Protein AF-A0A8S3DM45-F1 (afdb_monomer)

Nearest PDB structures (foldseek):
  8ox5-assembly1_A  TM=9.474E-01  e=2.463E-02  Homo sapiens
  2hoq-assembly1_A-2  TM=4.180E-01  e=1.625E+00  Pyrococcus horikoshii OT3

Organism: NCBI:txid392030

Sequence (46 aa):
MIQSADVGVGIVGKEGKQASLAADFSINQFSYLSRLLLVHGRNSYK

Structure (mmCIF, N/CA/C/O backbone):
data_AF-A0A8S3DM45-F1
#
_entry.id   AF-A0A8S3DM45-F1
#
loop_
_atom_site.group_PDB
_atom_site.id
_atom_site.type_symbol
_atom_site.la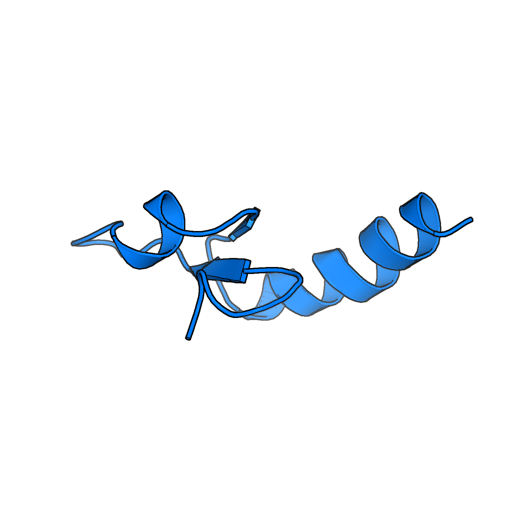bel_atom_id
_atom_site.label_alt_id
_atom_site.label_comp_id
_atom_site.label_asym_id
_atom_site.label_entity_id
_atom_site.label_seq_id
_atom_site.pdbx_PDB_ins_code
_atom_site.Cartn_x
_atom_site.Cartn_y
_atom_site.Cartn_z
_atom_site.occupancy
_atom_site.B_iso_or_equiv
_atom_site.auth_seq_id
_atom_site.auth_comp_id
_atom_site.auth_asym_id
_atom_site.auth_atom_id
_atom_site.pdbx_PDB_model_num
ATOM 1 N N . MET A 1 1 ? -11.147 -10.564 -2.813 1.00 75.19 1 MET A N 1
ATOM 2 C CA . MET A 1 1 ? -11.165 -9.093 -3.026 1.00 75.19 1 MET A CA 1
ATOM 3 C C . MET A 1 1 ? -9.803 -8.451 -2.747 1.00 75.19 1 MET A C 1
ATOM 5 O O . MET A 1 1 ? -9.263 -7.890 -3.679 1.00 75.19 1 MET A O 1
ATOM 9 N N . ILE A 1 2 ? -9.221 -8.555 -1.539 1.00 93.19 2 ILE A N 1
ATOM 10 C CA . ILE A 1 2 ? -7.807 -8.167 -1.290 1.00 93.19 2 ILE A CA 1
ATOM 11 C C . ILE A 1 2 ? -6.882 -9.383 -1.420 1.00 93.19 2 ILE A C 1
ATOM 13 O O . ILE A 1 2 ? -6.025 -9.402 -2.283 1.00 93.19 2 ILE A O 1
ATOM 17 N N . GLN A 1 3 ? -7.146 -10.453 -0.667 1.00 95.50 3 GLN A N 1
ATOM 18 C CA . GLN A 1 3 ? -6.326 -11.678 -0.679 1.00 95.50 3 GLN A CA 1
ATOM 19 C C . GLN A 1 3 ? -6.418 -12.504 -1.973 1.00 95.50 3 GLN A C 1
ATOM 21 O O . GLN A 1 3 ? -5.683 -13.462 -2.154 1.00 95.50 3 GLN A O 1
ATOM 26 N N . SER A 1 4 ? -7.377 -12.182 -2.842 1.00 96.62 4 SER A N 1
ATOM 27 C CA . SER A 1 4 ? -7.568 -12.872 -4.126 1.00 96.62 4 SER A CA 1
ATOM 28 C C . SER A 1 4 ? -6.892 -12.139 -5.285 1.00 96.62 4 SER A C 1
ATOM 30 O O . SER A 1 4 ? -6.987 -12.607 -6.412 1.00 96.62 4 SER A O 1
ATOM 32 N N . ALA A 1 5 ? -6.335 -10.952 -5.033 1.00 96.56 5 ALA A N 1
ATOM 33 C CA . ALA A 1 5 ? -5.637 -10.162 -6.036 1.00 96.56 5 ALA A CA 1
ATOM 34 C C . ALA A 1 5 ? -4.149 -10.526 -6.035 1.00 96.56 5 ALA A C 1
ATOM 36 O O . ALA A 1 5 ? -3.623 -10.931 -5.002 1.00 96.56 5 ALA A O 1
ATOM 37 N N . ASP A 1 6 ? -3.471 -10.312 -7.164 1.00 96.31 6 ASP A N 1
ATOM 38 C CA . ASP A 1 6 ? -2.017 -10.505 -7.256 1.00 96.31 6 ASP A CA 1
ATOM 39 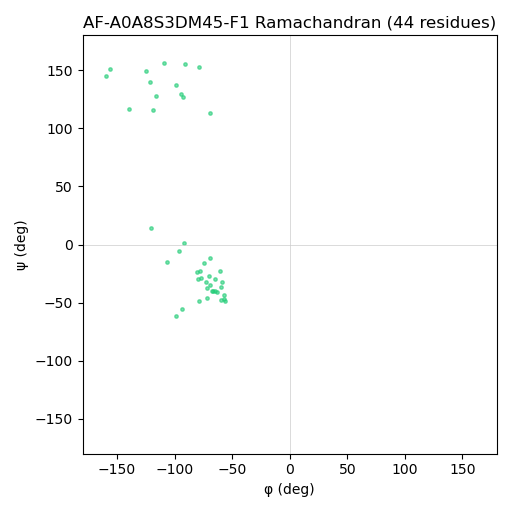C C . ASP A 1 6 ? -1.247 -9.522 -6.360 1.00 96.31 6 ASP A C 1
ATOM 41 O O . ASP A 1 6 ? -0.159 -9.830 -5.884 1.00 96.31 6 ASP A O 1
ATOM 45 N N . VAL A 1 7 ? -1.819 -8.331 -6.139 1.00 96.75 7 VAL A N 1
ATOM 46 C CA . VAL A 1 7 ? -1.318 -7.327 -5.195 1.00 96.75 7 VAL A CA 1
ATOM 47 C C . VAL A 1 7 ? -2.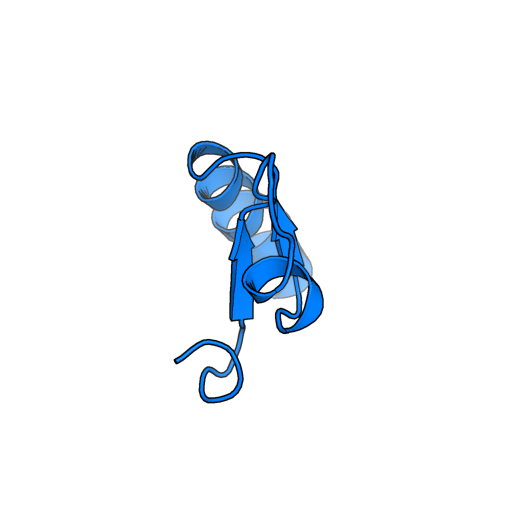494 -6.692 -4.457 1.00 96.75 7 VAL A C 1
ATOM 49 O O . VAL A 1 7 ? -3.333 -6.008 -5.054 1.00 96.75 7 VAL A O 1
ATOM 52 N N . GLY A 1 8 ? -2.544 -6.881 -3.143 1.00 97.75 8 GLY A N 1
ATOM 53 C CA . GLY A 1 8 ? -3.501 -6.254 -2.242 1.00 97.75 8 GLY A CA 1
ATOM 54 C C . GLY A 1 8 ? -2.964 -4.950 -1.646 1.00 97.75 8 GLY A C 1
ATOM 55 O O . GLY A 1 8 ? -1.909 -4.932 -1.015 1.00 97.75 8 GLY A O 1
ATOM 56 N N . VAL A 1 9 ? -3.724 -3.855 -1.770 1.00 97.56 9 VAL A N 1
ATOM 57 C CA . VAL A 1 9 ? -3.418 -2.578 -1.099 1.00 97.56 9 VAL A CA 1
ATOM 58 C C . VAL A 1 9 ? -4.547 -2.204 -0.142 1.00 97.56 9 VAL A C 1
ATOM 60 O O . VAL A 1 9 ? -5.674 -1.940 -0.559 1.00 97.56 9 VAL A O 1
ATOM 63 N N . GLY A 1 10 ? -4.239 -2.169 1.152 1.00 97.56 10 GLY A N 1
ATOM 64 C CA . GLY A 1 10 ? -5.168 -1.813 2.218 1.00 97.56 10 GLY A CA 1
ATOM 65 C C . GLY A 1 10 ? -5.010 -0.359 2.660 1.00 97.56 10 GLY A C 1
ATOM 66 O O . GLY A 1 10 ? -3.897 0.133 2.849 1.00 97.56 10 GLY A O 1
ATOM 67 N N . ILE A 1 11 ? -6.127 0.338 2.877 1.00 97.06 11 ILE A N 1
ATOM 68 C CA . ILE A 1 11 ? -6.123 1.685 3.462 1.00 97.06 11 ILE A CA 1
ATOM 69 C C . ILE A 1 11 ? -6.338 1.584 4.973 1.00 97.06 11 ILE A C 1
ATOM 71 O O . ILE A 1 11 ? -7.289 0.941 5.422 1.00 97.06 11 ILE A O 1
ATOM 75 N N . VAL A 1 12 ? -5.470 2.235 5.750 1.00 97.00 12 VAL A N 1
ATOM 76 C CA . VAL A 1 12 ? -5.536 2.221 7.218 1.00 97.00 12 VAL A CA 1
ATOM 77 C C . VAL A 1 12 ? -6.765 2.998 7.689 1.00 97.00 12 VAL A C 1
ATOM 79 O O . VAL A 1 12 ? -6.844 4.216 7.537 1.00 97.00 12 VAL A O 1
ATOM 82 N N . GLY A 1 13 ? -7.726 2.293 8.286 1.00 92.75 13 GLY A N 1
ATOM 83 C CA . GLY A 1 13 ? -8.883 2.904 8.931 1.00 92.75 13 GLY A CA 1
ATOM 84 C C . GLY A 1 13 ? -8.547 3.450 10.321 1.00 92.75 13 GLY A C 1
ATOM 85 O O . GLY A 1 13 ? -7.658 2.947 11.011 1.00 92.75 13 GLY A O 1
ATOM 86 N N . LYS A 1 14 ? -9.288 4.478 10.750 1.00 90.44 14 LYS A N 1
ATOM 87 C CA . LYS A 1 14 ? -9.154 5.066 12.096 1.00 90.44 14 LYS A CA 1
ATOM 88 C C . LYS A 1 14 ? -9.650 4.125 13.198 1.00 90.44 14 LYS A C 1
ATOM 90 O O . LYS A 1 14 ? -9.067 4.088 14.273 1.00 90.44 14 LYS A O 1
ATOM 95 N N . GLU A 1 15 ? -10.696 3.357 12.905 1.00 90.00 15 GLU A N 1
ATOM 96 C CA . GLU A 1 15 ? -11.397 2.494 13.869 1.00 90.00 15 GLU A CA 1
ATOM 97 C C . GLU A 1 15 ? -11.102 1.003 13.659 1.00 90.00 15 GLU A C 1
ATOM 99 O O . GLU A 1 15 ? -11.356 0.177 14.528 1.00 90.00 15 GLU A O 1
ATOM 104 N N . GLY A 1 16 ? -10.534 0.640 12.507 1.00 89.38 16 GLY A N 1
ATOM 105 C CA . GLY A 1 16 ? -10.286 -0.747 12.148 1.00 89.38 16 GLY A CA 1
ATOM 106 C C . GLY A 1 16 ? -9.224 -0.873 11.067 1.00 89.38 16 GLY A C 1
ATOM 107 O O . GLY A 1 16 ? -9.118 -0.039 10.170 1.00 89.38 16 GLY A O 1
ATOM 108 N N . LYS A 1 17 ? -8.426 -1.939 11.161 1.00 94.38 17 LYS A N 1
ATOM 109 C CA . LYS A 1 17 ? -7.281 -2.187 10.272 1.00 94.38 17 LYS A CA 1
ATOM 110 C C . LYS A 1 17 ? -7.386 -3.501 9.504 1.00 94.38 17 LYS A C 1
ATOM 112 O O . LYS A 1 17 ? -6.401 -3.928 8.928 1.00 94.38 17 LYS A O 1
ATOM 117 N N . GLN A 1 18 ? -8.556 -4.140 9.466 1.00 95.25 18 GLN A N 1
ATOM 118 C CA . GLN A 1 18 ? -8.711 -5.476 8.871 1.00 95.25 18 GLN A CA 1
ATOM 119 C C . GLN A 1 18 ? -8.254 -5.526 7.405 1.00 95.25 18 GLN A C 1
ATOM 121 O O . GLN A 1 18 ? -7.500 -6.414 7.028 1.00 95.25 18 GLN A O 1
ATOM 126 N N . ALA A 1 19 ? -8.618 -4.523 6.598 1.00 94.38 19 ALA A N 1
ATOM 127 C CA . ALA A 1 19 ? -8.171 -4.432 5.207 1.00 94.38 19 ALA A CA 1
ATOM 128 C C . ALA A 1 19 ? -6.650 -4.228 5.080 1.00 94.38 19 ALA A C 1
ATOM 130 O O . ALA A 1 19 ? -6.029 -4.832 4.218 1.00 94.38 19 ALA A O 1
ATOM 131 N N . SER A 1 20 ? -6.049 -3.408 5.948 1.00 95.62 20 SER A N 1
ATOM 132 C CA . SER A 1 20 ? -4.596 -3.191 6.005 1.00 95.62 20 SER A CA 1
ATOM 133 C C . SER A 1 20 ? -3.825 -4.423 6.469 1.00 95.62 20 SER A C 1
ATOM 135 O O . SER A 1 20 ? -2.773 -4.724 5.923 1.00 95.62 20 SER A O 1
ATOM 137 N N . LEU A 1 21 ? -4.354 -5.145 7.458 1.00 95.69 21 LEU A N 1
ATOM 138 C CA . LEU A 1 21 ? -3.750 -6.365 7.995 1.00 95.69 21 LEU A CA 1
ATOM 139 C C . LEU A 1 21 ? -3.820 -7.531 7.003 1.00 95.69 21 LEU A C 1
ATOM 141 O O . LEU A 1 21 ? -2.983 -8.422 7.056 1.00 95.69 21 LEU A O 1
ATOM 145 N N . ALA A 1 22 ? -4.815 -7.529 6.116 1.00 96.00 22 ALA A N 1
ATOM 146 C CA . ALA A 1 22 ? -4.999 -8.555 5.097 1.00 96.00 22 ALA A CA 1
ATOM 147 C C . ALA A 1 22 ? -4.327 -8.228 3.747 1.00 96.00 22 ALA A C 1
ATOM 149 O O . ALA A 1 22 ? -4.494 -9.008 2.812 1.00 96.00 22 ALA A O 1
ATOM 150 N N . ALA A 1 23 ? -3.639 -7.086 3.622 1.00 97.44 23 ALA A N 1
ATOM 151 C CA . ALA A 1 23 ? -3.049 -6.589 2.377 1.00 97.44 23 ALA A CA 1
ATOM 152 C C . ALA A 1 23 ? -1.513 -6.668 2.379 1.00 97.44 23 ALA A C 1
ATOM 154 O O . ALA A 1 23 ? -0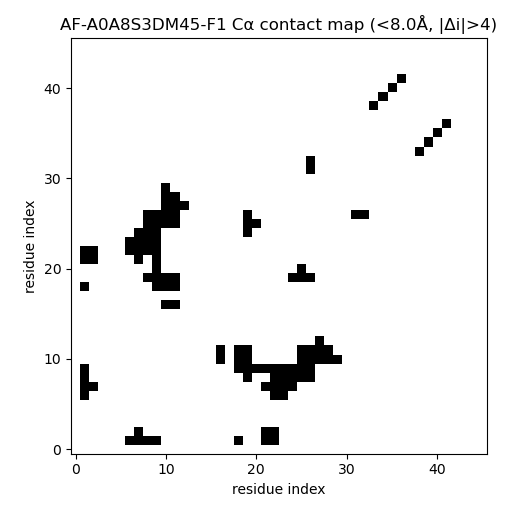.891 -6.591 3.435 1.00 97.44 23 ALA A O 1
ATOM 155 N N . ASP A 1 24 ? -0.908 -6.725 1.190 1.00 97.25 24 ASP A N 1
ATOM 156 C CA . ASP A 1 24 ? 0.553 -6.718 1.012 1.00 97.25 24 ASP A CA 1
ATOM 157 C C . ASP A 1 24 ? 1.152 -5.339 1.310 1.00 97.25 24 ASP A C 1
ATOM 159 O O . ASP A 1 24 ? 2.221 -5.215 1.909 1.00 97.25 24 ASP A O 1
ATOM 163 N N . PHE A 1 25 ? 0.433 -4.280 0.922 1.00 97.62 25 PHE A N 1
ATOM 164 C CA . PHE A 1 25 ? 0.799 -2.896 1.210 1.00 97.62 25 PHE A CA 1
ATOM 165 C C . PHE A 1 25 ? -0.296 -2.187 1.994 1.00 97.62 25 PHE A C 1
ATOM 167 O O . PHE A 1 25 ? -1.482 -2.303 1.690 1.00 97.62 25 PHE A O 1
ATOM 174 N N . SER A 1 26 ? 0.115 -1.373 2.965 1.00 97.69 26 SER A N 1
ATOM 175 C CA . SER A 1 26 ? -0.780 -0.506 3.729 1.00 97.69 26 SER A CA 1
ATOM 176 C C . SER A 1 26 ? -0.455 0.965 3.503 1.00 97.69 26 SER A C 1
ATOM 178 O O . SER A 1 26 ? 0.684 1.389 3.690 1.00 97.69 26 SER A O 1
ATOM 180 N N . ILE A 1 27 ? -1.463 1.759 3.133 1.00 97.88 27 ILE A N 1
ATOM 181 C CA . ILE A 1 27 ? -1.338 3.210 2.924 1.00 97.88 27 ILE A CA 1
ATOM 182 C C . ILE A 1 27 ? -2.352 3.976 3.778 1.00 97.88 27 ILE A C 1
ATOM 184 O O . ILE A 1 27 ? -3.451 3.501 4.041 1.00 97.88 27 ILE A O 1
ATOM 188 N N . ASN A 1 28 ? -2.009 5.194 4.201 1.00 97.19 28 ASN A N 1
ATOM 189 C CA . ASN A 1 28 ? -2.896 5.996 5.057 1.00 97.19 28 ASN A CA 1
ATOM 190 C C . ASN A 1 28 ? -4.044 6.675 4.292 1.00 97.19 28 ASN A C 1
ATOM 192 O O . ASN A 1 28 ? -5.056 7.028 4.887 1.00 97.19 28 ASN A O 1
ATOM 196 N N . GLN A 1 29 ? -3.893 6.888 2.984 1.00 97.12 29 GLN A N 1
ATOM 197 C CA . GLN A 1 29 ? -4.898 7.533 2.139 1.00 97.12 29 GLN A CA 1
ATOM 198 C C . GLN A 1 29 ? -4.724 7.120 0.678 1.00 97.12 29 GLN A C 1
ATOM 200 O O . GLN A 1 29 ? -3.606 6.869 0.227 1.00 97.12 29 GLN A O 1
ATOM 205 N N . PHE A 1 30 ? -5.822 7.103 -0.081 1.00 97.12 30 PHE A N 1
ATOM 206 C CA . PHE A 1 30 ? -5.831 6.631 -1.469 1.00 97.12 30 PHE A CA 1
ATOM 207 C C . PHE A 1 30 ? -4.883 7.412 -2.395 1.00 97.12 30 PHE A C 1
ATOM 209 O O . PHE A 1 30 ? -4.276 6.829 -3.286 1.00 97.12 30 PHE A O 1
ATOM 216 N N . SER A 1 31 ? -4.672 8.713 -2.162 1.00 97.88 31 SER A N 1
ATOM 217 C CA . SER A 1 31 ? -3.780 9.533 -3.000 1.00 97.88 31 SER A CA 1
ATOM 218 C C . SER A 1 31 ? -2.326 9.037 -3.019 1.00 97.88 31 SER A C 1
ATOM 220 O O . SER A 1 31 ? -1.615 9.267 -4.000 1.00 97.88 31 SER A O 1
ATOM 222 N N . TYR A 1 32 ? -1.888 8.287 -2.000 1.00 98.25 32 TYR A N 1
ATOM 223 C CA . TYR A 1 32 ? -0.552 7.684 -1.955 1.00 98.25 32 TYR A CA 1
ATOM 224 C C . TYR A 1 32 ? -0.391 6.479 -2.888 1.00 98.25 32 TYR A C 1
ATOM 226 O O . TYR A 1 32 ? 0.742 6.130 -3.224 1.00 98.25 32 TYR A O 1
ATOM 234 N N . LEU A 1 33 ? -1.491 5.895 -3.376 1.00 98.06 33 LEU A N 1
ATOM 235 C CA . LEU A 1 33 ? -1.456 4.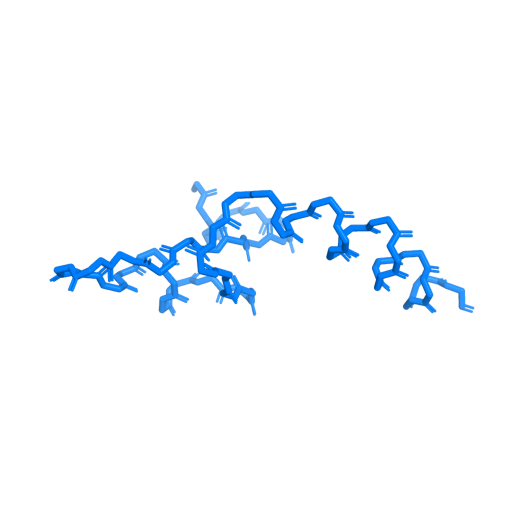801 -4.347 1.00 98.06 33 LEU A CA 1
ATOM 236 C C . LEU A 1 33 ? -0.750 5.218 -5.645 1.00 98.06 33 LEU A C 1
ATOM 238 O O . LEU A 1 33 ? 0.003 4.439 -6.219 1.00 98.06 33 LEU A O 1
ATOM 242 N N . SER A 1 34 ? -0.934 6.470 -6.074 1.00 98.12 34 SER A N 1
ATOM 243 C CA . SER A 1 34 ? -0.282 6.999 -7.278 1.00 98.12 34 SER A CA 1
ATOM 244 C C . SER A 1 34 ? 1.246 6.939 -7.179 1.00 98.12 34 SER A C 1
ATOM 246 O O . SER A 1 34 ? 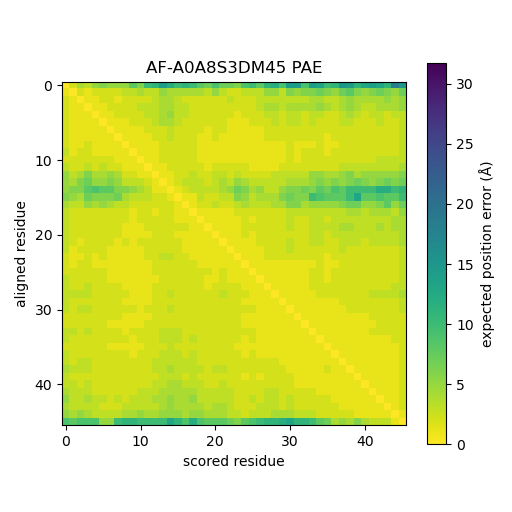1.905 6.417 -8.075 1.00 98.12 34 SER A O 1
ATOM 248 N N . ARG A 1 35 ? 1.823 7.395 -6.059 1.00 98.06 35 ARG A N 1
ATOM 249 C CA . ARG A 1 35 ? 3.267 7.307 -5.803 1.00 98.06 35 ARG A CA 1
ATOM 250 C C . ARG A 1 35 ? 3.722 5.854 -5.642 1.00 98.06 35 ARG A C 1
ATOM 252 O O . ARG A 1 35 ? 4.773 5.507 -6.178 1.00 98.06 35 ARG A O 1
ATOM 259 N N . LEU A 1 36 ? 2.934 5.019 -4.957 1.00 98.19 36 LEU A N 1
ATOM 260 C CA . LEU A 1 36 ? 3.223 3.592 -4.788 1.00 98.19 36 LEU A CA 1
ATOM 261 C C . LEU A 1 36 ? 3.390 2.884 -6.136 1.00 98.19 36 LEU A C 1
ATOM 263 O O . LEU A 1 36 ? 4.396 2.219 -6.356 1.00 98.19 36 LEU A O 1
ATOM 267 N N . LEU A 1 37 ? 2.462 3.084 -7.067 1.00 97.31 37 LEU A N 1
ATOM 268 C CA . LEU A 1 37 ? 2.503 2.407 -8.363 1.00 97.31 37 LEU A CA 1
ATOM 269 C C . LEU A 1 37 ? 3.495 3.059 -9.335 1.00 97.31 37 LEU A C 1
ATOM 271 O O . LEU A 1 37 ? 4.321 2.374 -9.936 1.00 97.31 37 LEU A O 1
ATOM 275 N N . LEU A 1 38 ? 3.442 4.385 -9.489 1.00 97.88 38 LEU A N 1
ATOM 276 C CA . LEU A 1 38 ? 4.164 5.070 -10.567 1.00 97.88 38 LEU A CA 1
ATOM 277 C C . LEU A 1 38 ? 5.653 5.266 -10.278 1.00 97.88 38 LEU A C 1
ATOM 279 O O . LEU A 1 38 ? 6.450 5.300 -11.215 1.00 97.88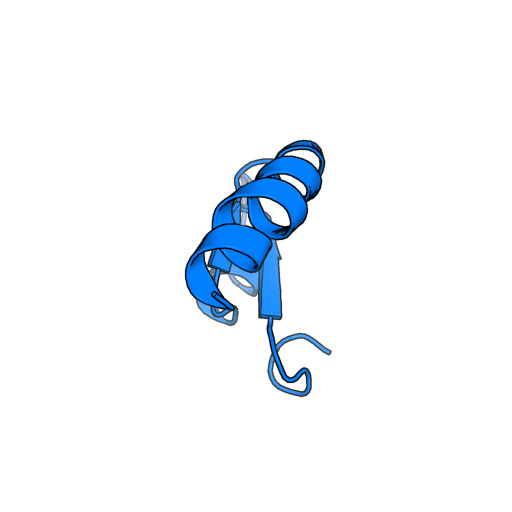 38 LEU A O 1
ATOM 283 N N . VAL A 1 39 ? 6.033 5.401 -9.004 1.00 97.81 39 VAL A N 1
ATOM 284 C CA . VAL A 1 39 ? 7.439 5.555 -8.605 1.00 97.81 39 VAL A CA 1
ATOM 285 C C . VAL A 1 39 ? 7.989 4.219 -8.134 1.00 97.81 39 VAL A C 1
ATOM 287 O O . VAL A 1 39 ? 8.919 3.698 -8.744 1.00 97.81 39 VAL A O 1
ATOM 290 N N . HIS A 1 40 ? 7.415 3.649 -7.072 1.00 97.62 40 HIS A N 1
ATOM 291 C CA . HIS A 1 40 ? 7.965 2.432 -6.474 1.00 97.62 40 HIS A CA 1
ATOM 292 C C . HIS A 1 40 ? 7.732 1.217 -7.377 1.00 97.62 40 HIS A C 1
ATOM 294 O O . HIS A 1 40 ? 8.693 0.524 -7.690 1.00 97.62 40 HIS A O 1
ATOM 300 N N . GLY A 1 41 ? 6.521 1.035 -7.912 1.00 97.38 41 GLY A N 1
ATOM 301 C CA . GLY A 1 41 ? 6.227 -0.049 -8.856 1.00 97.38 41 GLY A CA 1
ATOM 302 C C . GLY A 1 41 ? 7.117 -0.022 -10.104 1.00 97.38 41 GLY A C 1
ATOM 303 O O . GLY A 1 41 ? 7.713 -1.035 -10.459 1.00 97.38 41 GLY A O 1
ATOM 304 N N . ARG A 1 42 ? 7.295 1.150 -10.733 1.00 97.12 42 ARG A N 1
ATOM 305 C CA . ARG A 1 42 ? 8.196 1.296 -11.894 1.00 97.12 42 ARG A CA 1
ATOM 306 C C . ARG A 1 42 ? 9.658 1.000 -11.550 1.00 97.12 42 ARG A C 1
ATOM 308 O O . ARG A 1 42 ? 10.347 0.403 -12.372 1.00 97.12 42 ARG A O 1
ATOM 315 N N . ASN A 1 43 ? 10.137 1.449 -10.390 1.00 97.62 43 ASN A N 1
ATOM 316 C CA . ASN A 1 43 ? 11.524 1.236 -9.974 1.00 97.62 43 ASN A CA 1
ATOM 317 C C . 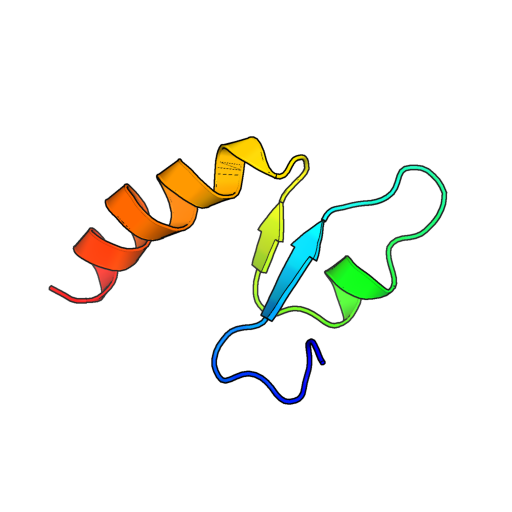ASN A 1 43 ? 11.802 -0.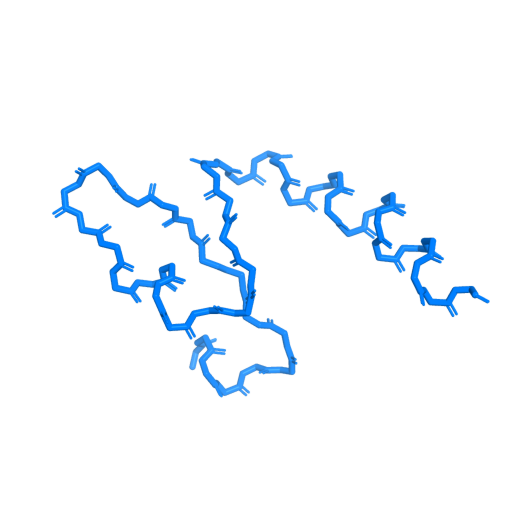213 -9.567 1.00 97.62 43 ASN A C 1
ATOM 319 O O . ASN A 1 43 ? 12.915 -0.665 -9.773 1.00 97.62 43 ASN A O 1
ATOM 323 N N . SER A 1 44 ? 10.820 -0.921 -9.005 1.00 96.44 44 SER A N 1
ATOM 324 C CA . SER A 1 44 ? 10.956 -2.331 -8.620 1.00 96.44 44 SER A CA 1
ATOM 325 C C . SER A 1 44 ? 10.798 -3.304 -9.790 1.00 96.44 44 SER A C 1
ATOM 327 O O . SER A 1 44 ? 11.267 -4.430 -9.694 1.00 96.44 44 SER A O 1
ATOM 329 N N . TYR A 1 45 ? 10.111 -2.902 -10.867 1.00 96.06 45 TYR A N 1
ATOM 330 C CA . TYR A 1 45 ? 9.976 -3.720 -12.078 1.00 96.06 45 TYR A CA 1
ATOM 331 C C . TYR A 1 45 ? 11.232 -3.703 -12.963 1.00 96.06 45 TYR A C 1
ATOM 333 O O . TYR A 1 45 ? 11.469 -4.647 -13.713 1.00 96.06 45 TYR A O 1
ATOM 341 N N . LYS A 1 46 ? 11.992 -2.605 -12.919 1.00 83.69 46 LYS A N 1
ATOM 342 C CA . LYS A 1 46 ? 13.278 -2.479 -13.610 1.00 83.69 46 LYS A CA 1
ATOM 343 C C . LYS A 1 46 ? 14.381 -3.198 -12.851 1.00 83.69 46 LYS A C 1
ATOM 345 O O . LYS A 1 46 ? 15.271 -3.722 -13.551 1.00 83.69 46 LYS A O 1
#

Solvent-accessible surface area (backbone atoms only — not comparable to full-atom values): 2779 Å² total; per-residue (Å²): 117,44,80,74,42,101,74,18,77,11,59,52,48,97,90,51,44,66,57,23,74,57,24,82,38,69,39,80,48,76,80,53,50,55,54,48,49,68,52,50,44,52,62,72,74,105

Secondary structure (DSSP, 8-state):
--TTSSS-EEE--SS--HHHHTSSEEESSTTHHHHIIIIIIHHHH-

InterPro domains:
  IPR023214 HAD superfamily [G3DSA:3.40.50.1000] (1-38)
  IPR032630 P-type ATPase, C-terminal [PF16212] (21-46)

Foldseek 3Di:
DQLVDPFHEAADDPVDCPSVVSGPHYDPDPVCVCCCCVPVVVVVVD

pLDDT: mean 95.6, std 4.13, range [75.19, 98.25]

Mean predicted aligned error: 2.55 Å

Radius of gyration: 11.19 Å; Cα contacts (8 Å, |Δi|>4): 57; chains: 1; bounding box: 25×22×28 Å